Protein AF-U9U7H0-F1 (afdb_monomer_lite)

Structure (mmCIF, N/CA/C/O backbone):
data_AF-U9U7H0-F1
#
_entry.id   AF-U9U7H0-F1
#
loop_
_atom_site.group_PDB
_atom_site.id
_atom_site.type_symbol
_atom_site.label_atom_id
_atom_site.label_alt_id
_atom_site.label_comp_id
_atom_site.label_asym_id
_atom_site.label_entity_id
_atom_site.label_seq_id
_atom_site.pdbx_PDB_ins_code
_atom_site.Cartn_x
_atom_site.Cartn_y
_atom_site.Cartn_z
_atom_site.occupancy
_atom_site.B_iso_or_equiv
_atom_site.auth_seq_id
_atom_site.auth_comp_id
_atom_site.auth_asym_id
_atom_site.auth_atom_id
_atom_site.pdbx_PDB_model_num
ATOM 1 N N . MET A 1 1 ? -42.739 5.218 40.964 1.00 71.25 1 MET A N 1
ATOM 2 C CA . MET A 1 1 ? -41.261 5.146 41.013 1.00 71.25 1 MET A CA 1
ATOM 3 C C . MET A 1 1 ? -40.704 5.749 39.732 1.00 71.25 1 MET A C 1
ATOM 5 O O . MET A 1 1 ? -41.105 5.313 38.660 1.00 71.25 1 MET A O 1
ATOM 9 N N . PHE A 1 2 ? -39.867 6.785 39.820 1.00 81.56 2 PHE A N 1
ATOM 10 C CA . PHE A 1 2 ? -39.293 7.444 38.642 1.00 81.56 2 PHE A CA 1
ATOM 11 C C . PHE A 1 2 ? -37.954 6.796 38.277 1.00 81.56 2 PHE A C 1
ATOM 13 O O . PHE A 1 2 ? -37.034 6.790 39.089 1.00 81.56 2 PHE A O 1
ATOM 20 N N . ILE A 1 3 ? -37.847 6.266 37.056 1.00 83.31 3 ILE A N 1
ATOM 21 C CA . ILE A 1 3 ? -36.584 5.778 36.490 1.00 83.31 3 ILE A CA 1
ATOM 22 C C . ILE A 1 3 ? -36.209 6.682 35.305 1.00 83.31 3 ILE A C 1
ATOM 24 O O . ILE A 1 3 ? -36.989 6.768 34.342 1.00 83.31 3 ILE A O 1
ATOM 28 N N . PRO A 1 4 ? -35.028 7.332 35.339 1.00 87.19 4 PRO A N 1
ATOM 29 C CA . PRO A 1 4 ? -34.508 8.119 34.229 1.00 87.19 4 PRO A CA 1
ATOM 30 C C . PRO A 1 4 ? -34.505 7.337 32.915 1.00 87.19 4 PRO A C 1
ATOM 32 O O . PRO A 1 4 ? -34.161 6.155 32.880 1.00 87.19 4 PRO A O 1
ATOM 35 N N . HIS A 1 5 ? -34.847 8.012 31.816 1.00 88.12 5 HIS A N 1
ATOM 36 C CA . HIS A 1 5 ? -34.972 7.369 30.505 1.00 88.12 5 HIS A CA 1
ATOM 37 C C . HIS A 1 5 ? -33.681 6.661 30.066 1.00 88.12 5 HIS A C 1
ATOM 39 O O . HIS A 1 5 ? -33.745 5.552 29.543 1.00 88.12 5 HIS A O 1
ATOM 45 N N . LYS A 1 6 ? -32.516 7.242 30.388 1.00 86.50 6 LYS A N 1
ATOM 46 C CA . LYS A 1 6 ? -31.198 6.688 30.046 1.00 86.50 6 LYS A CA 1
ATOM 47 C C . LYS A 1 6 ? -30.936 5.278 30.587 1.00 86.50 6 LYS A C 1
ATOM 49 O O . LYS A 1 6 ? -30.209 4.519 29.962 1.00 86.50 6 LYS A O 1
ATOM 54 N N . TYR A 1 7 ? -31.558 4.896 31.705 1.00 86.25 7 TYR A N 1
ATOM 55 C CA . TYR A 1 7 ? -31.345 3.577 32.301 1.00 86.25 7 TYR A CA 1
ATOM 56 C C . TYR A 1 7 ? -32.314 2.511 31.789 1.00 86.25 7 TYR A C 1
ATOM 58 O O . TYR A 1 7 ? -32.043 1.332 31.973 1.00 86.25 7 TYR A O 1
ATOM 66 N N . ARG A 1 8 ? -33.416 2.888 31.120 1.00 86.00 8 ARG A N 1
ATOM 67 C CA . ARG A 1 8 ? -34.491 1.952 30.733 1.00 86.00 8 ARG A CA 1
ATOM 68 C C . ARG A 1 8 ? -34.021 0.828 29.812 1.00 86.00 8 ARG A C 1
ATOM 70 O O . ARG A 1 8 ? -34.509 -0.287 29.934 1.00 86.00 8 ARG A O 1
ATOM 77 N N . ASN A 1 9 ? -33.057 1.114 28.940 1.00 84.94 9 ASN A N 1
ATOM 78 C CA . ASN A 1 9 ? -32.539 0.148 27.967 1.00 84.94 9 ASN A CA 1
ATOM 79 C C . ASN A 1 9 ? -31.493 -0.801 28.558 1.00 84.94 9 ASN A C 1
ATOM 81 O O . ASN A 1 9 ? -31.123 -1.776 27.913 1.00 84.94 9 ASN A O 1
ATOM 85 N N . ILE A 1 10 ? -31.003 -0.499 29.760 1.00 85.31 10 ILE A N 1
ATOM 86 C CA . ILE A 1 10 ? -29.953 -1.270 30.417 1.00 85.31 10 ILE A CA 1
ATOM 87 C C . ILE A 1 10 ? -30.441 -1.907 31.722 1.00 85.31 10 ILE A C 1
ATOM 89 O O . ILE A 1 10 ? -29.647 -2.539 32.397 1.00 85.31 10 ILE A O 1
ATOM 93 N N . ILE A 1 11 ? -31.722 -1.779 32.099 1.00 85.56 11 ILE A N 1
ATOM 94 C CA . ILE A 1 11 ? -32.254 -2.417 33.316 1.00 85.56 11 ILE A CA 1
ATOM 95 C C . ILE A 1 11 ? -32.032 -3.936 33.226 1.00 85.56 11 ILE A C 1
ATOM 97 O O . ILE A 1 11 ? -32.511 -4.555 32.269 1.00 85.56 11 ILE A O 1
ATOM 101 N N . PRO A 1 12 ? -31.331 -4.545 34.199 1.00 84.00 12 PRO A N 1
ATOM 102 C CA . PRO A 1 12 ? -31.169 -5.989 34.249 1.00 84.00 12 PRO A CA 1
ATOM 103 C C . PRO A 1 12 ? -32.528 -6.690 34.295 1.00 84.00 12 PRO A C 1
ATOM 105 O O . PRO A 1 12 ? -33.447 -6.242 34.980 1.00 84.00 12 PRO A O 1
ATOM 108 N N . LYS A 1 13 ? -32.659 -7.791 33.550 1.00 85.38 13 LYS A N 1
ATOM 109 C CA . LYS A 1 13 ? -33.870 -8.627 33.587 1.00 85.38 13 LYS A CA 1
ATOM 110 C C . LYS A 1 13 ? -33.990 -9.386 34.909 1.00 85.38 13 LYS A C 1
ATOM 112 O O . LYS A 1 13 ? -35.102 -9.643 35.358 1.00 85.38 13 LYS A O 1
ATOM 117 N N . ASP A 1 14 ? -32.848 -9.692 35.515 1.00 87.19 14 ASP A N 1
ATOM 118 C CA . ASP A 1 14 ? -32.742 -10.406 36.780 1.00 87.19 14 ASP A CA 1
ATOM 119 C C . ASP A 1 14 ? -32.577 -9.428 37.957 1.00 87.19 14 ASP A C 1
ATOM 121 O O . ASP A 1 14 ? -32.017 -8.338 37.785 1.00 87.19 14 ASP A O 1
ATOM 125 N N . PRO A 1 15 ? -33.053 -9.792 39.163 1.00 86.38 15 PRO A N 1
ATOM 126 C CA . PRO A 1 15 ? -32.853 -8.989 40.363 1.00 86.38 15 PRO A CA 1
ATOM 127 C C . PRO A 1 15 ? -31.362 -8.799 40.667 1.00 86.38 15 PRO A C 1
ATOM 129 O O . PRO A 1 15 ? -30.554 -9.717 40.543 1.00 86.38 15 PRO A O 1
ATOM 132 N N . ILE A 1 16 ? -31.008 -7.584 41.081 1.00 88.50 16 ILE A N 1
ATOM 133 C CA . ILE A 1 16 ? -29.631 -7.203 41.396 1.00 88.50 16 ILE A CA 1
ATOM 134 C C . ILE A 1 16 ? -29.416 -7.418 42.892 1.00 88.50 16 ILE A C 1
ATOM 136 O O . ILE A 1 16 ? -30.249 -7.010 43.705 1.00 88.50 16 ILE A O 1
ATOM 140 N N . TYR A 1 17 ? -28.292 -8.026 43.251 1.00 88.88 17 TYR A N 1
ATOM 141 C CA . TYR A 1 17 ? -27.903 -8.261 44.635 1.00 88.88 17 TYR A CA 1
ATOM 142 C C . TYR A 1 17 ? -26.577 -7.570 44.938 1.00 88.88 17 TYR A C 1
ATOM 144 O O . TYR A 1 17 ? -25.715 -7.451 44.066 1.00 88.88 17 TYR A O 1
ATOM 152 N N . ASP A 1 18 ? -26.433 -7.105 46.173 1.00 85.19 18 ASP A N 1
ATOM 153 C CA . ASP A 1 18 ? -25.165 -6.617 46.710 1.00 85.19 18 ASP A CA 1
ATOM 154 C C . ASP A 1 18 ? -24.221 -7.793 47.035 1.00 85.19 18 ASP A C 1
ATOM 156 O O . ASP A 1 18 ? -24.634 -8.954 47.051 1.00 85.19 18 ASP A O 1
ATOM 160 N N . GLU A 1 19 ? -22.963 -7.507 47.364 1.00 86.94 19 GLU A N 1
ATOM 161 C CA . GLU A 1 19 ? -21.941 -8.491 47.753 1.00 86.94 19 GLU A CA 1
ATOM 162 C C . GLU A 1 19 ? -22.390 -9.385 48.925 1.00 86.94 19 GLU A C 1
ATOM 164 O O . GLU A 1 19 ? -22.000 -10.546 49.026 1.00 86.94 19 GLU A O 1
ATOM 169 N N . LYS A 1 20 ? -23.279 -8.874 49.786 1.00 88.94 20 LYS A N 1
ATOM 170 C CA . LYS A 1 20 ? -23.893 -9.614 50.903 1.00 88.94 20 LYS A CA 1
ATOM 171 C C . LYS A 1 20 ? -25.127 -10.432 50.502 1.00 88.94 20 LYS A C 1
ATOM 173 O O . LYS A 1 20 ? -25.845 -10.912 51.374 1.00 88.94 20 LYS A O 1
ATOM 178 N N . SER A 1 21 ? -25.394 -10.577 49.203 1.00 84.94 21 SER A N 1
ATOM 179 C CA . SER A 1 21 ? -26.595 -11.217 48.638 1.00 84.94 21 SER A CA 1
ATOM 180 C C . SER A 1 21 ? -27.919 -10.544 49.032 1.00 84.94 21 SER A C 1
ATOM 182 O O . SER A 1 21 ? -28.986 -11.151 48.954 1.00 84.94 21 SER A O 1
ATOM 184 N N . SER A 1 22 ? -27.874 -9.274 49.437 1.00 87.81 22 SER A N 1
ATOM 185 C CA . SER A 1 22 ? -29.068 -8.475 49.727 1.00 87.81 22 SER A CA 1
ATOM 186 C C . SER A 1 22 ? -29.649 -7.902 48.439 1.00 87.81 22 SER A C 1
ATOM 188 O O . SER A 1 22 ? -28.909 -7.367 47.617 1.00 87.81 22 SER A O 1
ATOM 190 N N . PHE A 1 23 ? -30.970 -7.983 48.269 1.00 89.88 23 PHE A N 1
ATOM 191 C CA . PHE A 1 23 ? -31.657 -7.419 47.105 1.00 89.88 23 PHE A CA 1
ATOM 192 C C . PHE A 1 23 ? -31.506 -5.892 47.055 1.00 89.88 23 PHE A C 1
ATOM 194 O O . PHE A 1 23 ? -31.863 -5.194 48.006 1.00 89.88 23 PHE A O 1
ATOM 201 N N . ILE A 1 24 ? -31.009 -5.374 45.930 1.00 89.38 24 ILE A N 1
ATOM 202 C CA . ILE A 1 24 ? -30.878 -3.938 45.685 1.00 89.38 24 ILE A CA 1
ATOM 203 C C . ILE A 1 24 ? -32.208 -3.410 45.147 1.00 89.38 24 ILE A C 1
ATOM 205 O O . ILE A 1 24 ? -32.604 -3.699 44.015 1.00 89.38 24 ILE A O 1
ATOM 209 N N . VAL A 1 25 ? -32.892 -2.606 45.960 1.00 88.12 25 VAL A N 1
ATOM 210 C CA . VAL A 1 25 ? -34.215 -2.070 45.631 1.00 88.12 25 VAL A CA 1
ATOM 211 C C . VAL A 1 25 ? -34.123 -1.093 44.452 1.00 88.12 25 VAL A C 1
ATOM 213 O O . VAL A 1 25 ? -33.402 -0.097 44.537 1.00 88.12 25 VAL A O 1
ATOM 216 N N . PRO A 1 26 ? -34.883 -1.306 43.363 1.00 87.25 26 PRO A N 1
ATOM 217 C CA . PRO A 1 26 ? -34.952 -0.355 42.262 1.00 87.25 26 PRO A CA 1
ATOM 218 C C . PRO A 1 26 ? -35.282 1.065 42.735 1.00 87.25 26 PRO A C 1
ATOM 220 O O . PRO A 1 26 ? -36.219 1.279 43.500 1.00 87.25 26 PRO A O 1
ATOM 223 N N . GLY A 1 27 ? -34.509 2.046 42.266 1.00 83.12 27 GLY A N 1
ATOM 224 C CA . GLY A 1 27 ? -34.665 3.451 42.655 1.00 83.12 27 GLY A CA 1
ATOM 225 C C . GLY A 1 27 ? -33.970 3.853 43.962 1.00 83.12 27 GLY A C 1
ATOM 226 O O . GLY A 1 27 ? -34.014 5.035 44.303 1.00 83.12 27 GLY A O 1
ATOM 227 N N . SER A 1 28 ? -33.306 2.927 44.665 1.00 89.19 28 SER A N 1
ATOM 228 C CA . SER A 1 28 ? -32.399 3.270 45.765 1.00 89.19 28 SER A CA 1
ATOM 229 C C . SER A 1 28 ? -31.103 3.916 45.252 1.00 89.19 28 SER A C 1
ATOM 231 O O . SER A 1 28 ? -30.786 3.880 44.057 1.00 89.19 28 SER A O 1
ATOM 233 N N . TRP A 1 29 ? -30.324 4.510 46.158 1.00 88.06 29 TRP A N 1
ATOM 234 C CA . TRP A 1 29 ? -29.018 5.074 45.811 1.00 88.06 29 TRP A CA 1
ATOM 235 C C . TRP A 1 29 ? -28.025 3.990 45.359 1.00 88.06 29 TRP A C 1
ATOM 237 O O . TRP A 1 29 ? -27.291 4.194 44.384 1.00 88.06 29 TRP A O 1
ATOM 247 N N . GLU A 1 30 ? -28.044 2.814 45.996 1.00 89.69 30 GLU A N 1
ATOM 248 C CA . GLU A 1 30 ? -27.219 1.672 45.585 1.00 89.69 30 GLU A CA 1
ATOM 249 C C . GLU A 1 30 ? -27.587 1.208 44.173 1.00 89.69 30 GLU A C 1
ATOM 251 O O . GLU A 1 30 ? -26.701 0.955 43.353 1.00 89.69 30 GLU A O 1
ATOM 256 N N . TRP A 1 31 ? -28.885 1.185 43.850 1.00 89.31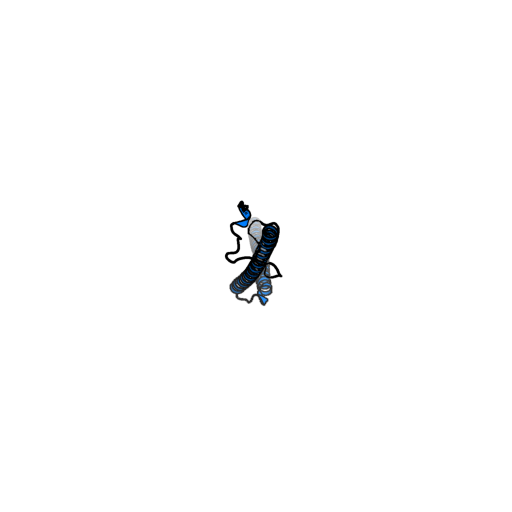 31 TRP A N 1
ATOM 257 C CA . TRP A 1 31 ? -29.356 0.843 42.511 1.00 89.31 31 TRP A CA 1
ATOM 258 C C . TRP A 1 31 ? -28.802 1.803 41.458 1.00 89.31 31 TRP A C 1
ATOM 260 O O . TRP A 1 31 ? -28.225 1.370 40.463 1.00 89.31 31 TRP A O 1
ATOM 270 N N . PHE A 1 32 ? -28.896 3.117 41.686 1.00 89.56 32 PHE A N 1
ATOM 271 C CA . PHE A 1 32 ? -28.347 4.103 40.751 1.00 89.56 32 PHE A CA 1
ATOM 272 C C . PHE A 1 32 ? -26.827 4.008 40.603 1.00 89.56 32 PHE A C 1
ATOM 274 O O . PHE A 1 32 ? -26.311 4.183 39.498 1.00 89.56 32 PHE A O 1
ATOM 281 N N . THR A 1 33 ? -26.118 3.694 41.687 1.00 90.38 33 THR A N 1
ATOM 282 C CA . THR A 1 33 ? -24.663 3.496 41.672 1.00 90.38 33 THR A CA 1
ATOM 283 C C . THR A 1 33 ? -24.281 2.289 40.821 1.00 90.38 33 THR A C 1
ATOM 285 O O . THR A 1 33 ? -23.364 2.374 40.001 1.00 90.38 33 THR A O 1
ATOM 288 N N . PHE A 1 34 ? -25.007 1.180 40.968 1.00 89.75 34 PHE A N 1
ATOM 289 C CA . PHE A 1 34 ? -24.828 -0.006 40.138 1.00 89.75 34 PHE A CA 1
ATOM 290 C C . PHE A 1 34 ? -25.094 0.305 38.660 1.00 89.75 34 PHE A C 1
ATOM 292 O O . PHE A 1 34 ? -24.243 0.043 37.808 1.00 89.75 34 PHE A O 1
ATOM 299 N N . MET A 1 35 ? -26.231 0.940 38.360 1.00 89.62 35 MET A N 1
ATOM 300 C CA . MET A 1 35 ? -26.611 1.292 36.989 1.00 89.62 35 MET A CA 1
ATOM 301 C C . MET A 1 35 ? -25.592 2.223 36.323 1.00 89.62 35 MET A C 1
ATOM 303 O O . MET A 1 35 ? -25.269 2.035 35.153 1.00 89.62 35 MET A O 1
ATOM 307 N N . TYR A 1 36 ? -25.040 3.187 37.065 1.00 91.00 36 TYR A N 1
ATOM 308 C CA . TYR A 1 36 ? -23.994 4.081 36.569 1.00 91.00 36 TYR A CA 1
ATOM 309 C C . TYR A 1 36 ? -22.689 3.340 36.246 1.00 91.00 36 TYR A C 1
ATOM 311 O O . TYR A 1 36 ? -22.117 3.529 35.172 1.00 91.00 36 TYR A O 1
ATOM 319 N N . LYS A 1 37 ? -22.228 2.447 37.134 1.00 90.88 37 LYS A N 1
ATOM 320 C CA . LYS A 1 37 ? -21.047 1.607 36.866 1.00 90.88 37 LYS A CA 1
ATOM 321 C C . LYS A 1 37 ? -21.257 0.743 35.624 1.00 90.88 37 LYS A C 1
ATOM 323 O O . LYS A 1 37 ? -20.352 0.618 34.804 1.00 90.88 37 LYS A O 1
ATOM 328 N N . MET A 1 38 ? -22.450 0.179 35.466 1.00 89.25 38 MET A N 1
ATOM 329 C CA . MET A 1 38 ? -22.784 -0.646 34.311 1.00 89.25 38 MET A CA 1
ATOM 330 C C . MET A 1 38 ? -22.818 0.161 33.005 1.00 89.25 38 MET A C 1
ATOM 332 O O . MET A 1 38 ? -22.264 -0.293 32.008 1.00 89.25 38 MET A O 1
ATOM 336 N N . GLU A 1 39 ? -23.383 1.375 33.020 1.00 91.19 39 GLU A N 1
ATOM 337 C CA . GLU A 1 39 ? -23.359 2.318 31.889 1.00 91.19 39 GLU A CA 1
ATOM 338 C C . GLU A 1 39 ? -21.915 2.596 31.429 1.00 91.19 39 GLU A C 1
ATOM 340 O O . GLU A 1 39 ? -21.611 2.482 30.239 1.00 91.19 39 GLU A O 1
ATOM 345 N N . ILE A 1 40 ? -21.001 2.860 32.372 1.00 92.88 40 ILE A N 1
ATOM 346 C CA . ILE A 1 40 ? -19.571 3.051 32.079 1.00 92.88 40 ILE A CA 1
ATOM 347 C C . ILE A 1 40 ? -18.962 1.797 31.442 1.00 92.88 40 ILE A C 1
ATOM 349 O O . ILE A 1 40 ? -18.286 1.893 30.420 1.00 92.88 40 ILE A O 1
ATOM 353 N N . GLN A 1 41 ? -19.200 0.617 32.020 1.00 92.81 41 GLN A N 1
ATOM 354 C CA . GLN A 1 41 ? -18.644 -0.641 31.510 1.00 92.81 41 GLN A CA 1
ATOM 355 C C . GLN A 1 41 ? -19.130 -0.950 30.089 1.00 92.81 41 GLN A C 1
ATOM 357 O O . GLN A 1 41 ? -18.347 -1.381 29.244 1.00 92.81 41 GLN A O 1
ATOM 362 N N . MET A 1 42 ? -20.406 -0.688 29.791 1.00 90.69 42 MET A N 1
ATOM 363 C CA . MET A 1 42 ? -20.939 -0.830 28.435 1.00 90.69 42 MET A CA 1
ATOM 364 C C . MET A 1 42 ? -20.281 0.160 27.470 1.00 90.69 42 MET A C 1
ATOM 366 O O . MET A 1 42 ? -19.903 -0.230 26.368 1.00 90.69 42 MET A O 1
ATOM 370 N N . ALA A 1 43 ? -20.089 1.417 27.882 1.00 92.50 43 ALA A N 1
ATOM 371 C CA . ALA A 1 43 ? -19.417 2.418 27.057 1.00 92.50 43 ALA A CA 1
ATOM 372 C C . ALA A 1 43 ? -17.961 2.032 26.740 1.00 92.50 43 ALA A C 1
ATOM 374 O O . ALA A 1 43 ? -17.532 2.189 25.594 1.00 92.50 43 ALA A O 1
ATOM 375 N N . ILE A 1 44 ? -17.231 1.485 27.721 1.00 95.25 44 ILE A N 1
ATOM 376 C CA . ILE A 1 44 ? -15.863 0.976 27.543 1.00 95.25 44 ILE A CA 1
ATOM 377 C C . ILE A 1 44 ? -15.854 -0.177 26.538 1.00 95.25 44 ILE A C 1
ATOM 379 O O . ILE A 1 44 ? -15.152 -0.082 25.537 1.00 95.25 44 ILE A O 1
ATOM 383 N N . LYS A 1 45 ? -16.698 -1.200 26.725 1.00 95.25 45 LYS A N 1
ATOM 384 C CA . LYS A 1 45 ? -16.783 -2.338 25.791 1.00 95.25 45 LYS A CA 1
ATOM 385 C C . LYS A 1 45 ? -17.085 -1.893 24.361 1.00 95.25 45 LYS A C 1
ATOM 387 O O . LYS A 1 45 ? -16.429 -2.324 23.421 1.00 95.25 45 LYS A O 1
ATOM 392 N N . VAL A 1 46 ? -18.032 -0.970 24.184 1.00 95.25 46 VAL A N 1
ATOM 393 C CA . VAL A 1 46 ? -18.366 -0.420 22.860 1.00 95.25 46 VAL A CA 1
ATOM 394 C C . VAL A 1 46 ? -17.201 0.386 22.270 1.00 95.25 46 VAL A C 1
ATOM 396 O O . VAL A 1 46 ? -17.028 0.427 21.051 1.00 95.25 46 VAL A O 1
ATOM 399 N N . ALA A 1 47 ? -16.405 1.074 23.090 1.00 95.88 47 ALA A N 1
ATOM 400 C CA . ALA A 1 47 ? -15.199 1.756 22.625 1.00 95.88 47 ALA A CA 1
ATOM 401 C C . ALA A 1 47 ? -14.102 0.759 22.210 1.00 95.88 47 ALA A C 1
ATOM 403 O O . ALA A 1 47 ? -13.518 0.925 21.141 1.00 95.88 47 ALA A O 1
ATOM 404 N N . GLU A 1 48 ? -13.879 -0.295 22.995 1.00 96.56 48 GLU A N 1
ATOM 405 C CA . GLU A 1 48 ? -12.919 -1.366 22.705 1.00 96.56 48 GLU A CA 1
ATOM 406 C C . GLU A 1 48 ? -13.282 -2.123 21.425 1.00 96.56 48 GLU A C 1
ATOM 408 O O . GLU A 1 48 ? -12.444 -2.269 20.539 1.00 96.56 48 GLU A O 1
ATOM 413 N N . GLU A 1 49 ? -14.544 -2.530 21.265 1.00 96.56 49 GLU A N 1
ATOM 414 C CA . GLU A 1 49 ? -15.022 -3.193 20.048 1.00 96.56 49 GLU A CA 1
ATOM 415 C C . GLU A 1 49 ? -14.827 -2.318 18.808 1.00 96.56 49 GLU A C 1
ATOM 417 O O . GLU A 1 49 ? -14.388 -2.803 17.765 1.00 96.56 49 GLU A O 1
ATOM 422 N N . ARG A 1 50 ? -15.122 -1.015 18.909 1.00 96.56 50 ARG A N 1
ATOM 423 C CA . ARG A 1 50 ? -14.871 -0.066 17.815 1.00 96.56 50 ARG A CA 1
ATOM 424 C C . ARG A 1 50 ? -13.384 0.041 17.500 1.00 96.56 50 ARG A C 1
ATOM 426 O O . ARG A 1 50 ? -13.020 0.027 16.330 1.00 96.56 50 ARG A O 1
ATOM 433 N N . HIS A 1 51 ? -12.534 0.122 18.519 1.00 97.00 51 HIS A N 1
ATOM 434 C CA . HIS A 1 51 ? -11.090 0.195 18.329 1.00 97.00 51 HIS A CA 1
ATOM 435 C C . HIS A 1 51 ? -10.537 -1.062 17.645 1.00 97.00 51 HIS A C 1
ATOM 437 O O . HIS A 1 51 ? -9.768 -0.954 16.692 1.00 97.00 51 HIS A O 1
ATOM 443 N N . LEU A 1 52 ? -10.989 -2.246 18.063 1.00 97.75 52 LEU A N 1
ATOM 444 C CA . LEU A 1 52 ? -10.605 -3.515 17.445 1.00 97.75 52 LEU A CA 1
ATOM 445 C C . LEU A 1 52 ? -11.044 -3.600 15.980 1.00 97.75 52 LEU A C 1
ATOM 447 O O . LEU A 1 52 ? -10.255 -4.036 15.143 1.00 97.75 52 LEU A O 1
ATOM 451 N N . ARG A 1 53 ? -12.259 -3.142 15.651 1.00 97.19 53 ARG A N 1
ATOM 452 C CA . ARG A 1 53 ? -12.730 -3.074 14.256 1.00 97.19 53 ARG A CA 1
ATOM 453 C C . ARG A 1 53 ? -11.848 -2.167 13.406 1.00 97.19 53 ARG A C 1
ATOM 455 O O . ARG A 1 53 ? -11.431 -2.584 12.335 1.00 97.19 53 ARG A O 1
ATOM 462 N N . LEU A 1 54 ? -11.496 -0.982 13.908 1.00 97.62 54 LEU A N 1
ATOM 463 C CA . LEU A 1 54 ? -10.606 -0.059 13.195 1.00 97.62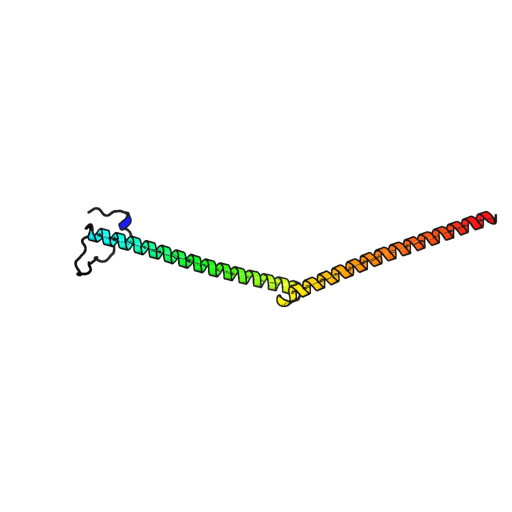 54 LEU A CA 1
ATOM 464 C C . LEU A 1 54 ? -9.227 -0.681 12.929 1.00 97.62 54 LEU A C 1
ATOM 466 O O . LEU A 1 54 ? -8.704 -0.555 11.825 1.00 97.62 54 LEU A O 1
ATOM 470 N N . ILE A 1 55 ? -8.657 -1.392 13.908 1.00 97.94 55 ILE A N 1
ATOM 471 C CA . ILE A 1 55 ? -7.380 -2.103 13.729 1.00 97.94 55 ILE A CA 1
ATOM 472 C C . ILE A 1 55 ? -7.505 -3.183 12.647 1.00 97.94 55 ILE A C 1
ATOM 474 O O . ILE A 1 55 ? -6.623 -3.306 11.798 1.00 97.94 55 ILE A O 1
ATOM 478 N N . GLN A 1 56 ? -8.586 -3.965 12.664 1.00 97.44 56 GLN A N 1
ATOM 479 C CA . GLN A 1 56 ? -8.823 -5.014 11.669 1.00 97.44 56 GLN A CA 1
ATOM 480 C C . GLN A 1 56 ? -9.009 -4.435 10.264 1.00 97.44 56 GLN A C 1
ATOM 482 O O . GLN A 1 56 ? -8.386 -4.911 9.318 1.00 97.44 56 GLN A O 1
ATOM 487 N N . GLU A 1 57 ? -9.814 -3.384 10.125 1.00 97.31 57 GLU A N 1
ATOM 488 C CA . GLU A 1 57 ? -10.018 -2.679 8.857 1.00 97.31 57 GLU A CA 1
ATOM 489 C C . GLU A 1 57 ? -8.701 -2.117 8.314 1.00 97.31 57 GLU A C 1
ATOM 491 O O . GLU A 1 57 ? -8.404 -2.266 7.128 1.00 97.31 57 GLU A O 1
ATOM 496 N N . GLU A 1 58 ? -7.863 -1.535 9.175 1.00 97.31 58 GLU A N 1
ATOM 497 C CA . GLU A 1 58 ? -6.551 -1.034 8.775 1.00 97.31 58 GLU A CA 1
ATOM 498 C C . GLU A 1 58 ? -5.623 -2.168 8.304 1.00 97.31 58 GLU A C 1
ATOM 500 O O . GLU A 1 58 ? -4.908 -2.017 7.309 1.00 97.31 58 GLU A O 1
ATOM 505 N N . GLN A 1 59 ? -5.637 -3.319 8.982 1.00 97.19 59 GLN A N 1
ATOM 506 C CA . GLN A 1 59 ? -4.868 -4.496 8.570 1.00 97.19 59 GLN A CA 1
ATOM 507 C C . GLN A 1 59 ? -5.317 -5.009 7.198 1.00 97.19 59 GLN A C 1
ATOM 509 O O . GLN A 1 59 ? -4.473 -5.180 6.317 1.00 97.19 59 GLN A O 1
ATOM 514 N N . ILE A 1 60 ? -6.628 -5.159 6.988 1.00 97.88 60 ILE A N 1
ATOM 515 C CA . ILE A 1 60 ? -7.202 -5.581 5.704 1.00 97.88 60 ILE A CA 1
ATOM 516 C C . ILE A 1 60 ? -6.815 -4.587 4.606 1.00 97.88 60 ILE A C 1
ATOM 518 O O . ILE A 1 60 ? -6.287 -4.986 3.570 1.00 97.88 60 ILE A O 1
ATOM 522 N N . ALA A 1 61 ? -6.973 -3.282 4.843 1.00 97.62 61 ALA A N 1
ATOM 523 C CA . ALA A 1 61 ? -6.620 -2.254 3.867 1.00 97.62 61 ALA A CA 1
ATOM 524 C C . ALA A 1 61 ? -5.126 -2.292 3.492 1.00 97.62 61 ALA A C 1
ATOM 526 O O . ALA A 1 61 ? -4.767 -2.152 2.316 1.00 97.62 61 ALA A O 1
ATOM 527 N N . ARG A 1 62 ? -4.238 -2.520 4.471 1.00 97.31 62 ARG A N 1
ATOM 528 C CA . ARG A 1 62 ? -2.792 -2.683 4.239 1.00 97.31 62 ARG A CA 1
ATOM 529 C C . ARG A 1 62 ? -2.490 -3.929 3.408 1.00 97.31 62 ARG A C 1
ATOM 531 O O . ARG A 1 62 ? -1.645 -3.866 2.512 1.00 97.31 62 ARG A O 1
ATOM 538 N N . GLU A 1 63 ? -3.147 -5.049 3.686 1.00 97.06 63 GLU A N 1
ATOM 539 C CA . GLU A 1 63 ? -2.984 -6.290 2.923 1.00 97.06 63 GLU A CA 1
ATOM 540 C C . GLU A 1 63 ? -3.505 -6.154 1.492 1.00 97.06 63 GLU A C 1
ATOM 542 O O . GLU A 1 63 ? -2.783 -6.472 0.546 1.00 97.06 63 GLU A O 1
ATOM 547 N N . GLU A 1 64 ? -4.693 -5.582 1.307 1.00 97.62 64 GLU A N 1
ATOM 548 C CA . GLU A 1 64 ? -5.256 -5.286 -0.010 1.00 97.62 64 GLU A CA 1
ATOM 549 C C . GLU A 1 64 ? -4.361 -4.345 -0.816 1.00 97.62 64 GLU A C 1
ATOM 551 O O . GLU A 1 64 ? -4.183 -4.515 -2.024 1.00 97.62 64 GLU A O 1
ATOM 556 N N . HIS A 1 65 ? -3.781 -3.329 -0.173 1.00 97.12 65 HIS A N 1
ATOM 557 C CA . HIS A 1 65 ? -2.829 -2.437 -0.826 1.00 97.12 65 HIS A CA 1
ATOM 558 C C . HIS A 1 65 ? -1.580 -3.198 -1.296 1.00 97.12 65 HIS A C 1
ATOM 560 O O . HIS A 1 65 ? -1.166 -3.051 -2.448 1.00 97.12 65 HIS A O 1
ATOM 566 N N . LYS A 1 66 ? -1.004 -4.062 -0.448 1.00 97.06 66 LYS A N 1
ATOM 567 C CA . LYS A 1 66 ? 0.144 -4.910 -0.816 1.00 97.06 66 LYS A CA 1
ATOM 568 C C . LYS A 1 66 ? -0.196 -5.871 -1.956 1.00 97.06 66 LYS A C 1
ATOM 570 O O . LYS A 1 66 ? 0.582 -5.982 -2.902 1.00 97.06 66 LYS A O 1
ATOM 575 N N . ALA A 1 67 ? -1.355 -6.524 -1.901 1.00 97.50 67 ALA A N 1
ATOM 576 C CA . ALA A 1 67 ? -1.817 -7.442 -2.938 1.00 97.50 67 ALA A CA 1
ATOM 577 C C . ALA A 1 67 ? -2.016 -6.723 -4.282 1.00 97.50 67 ALA A C 1
ATOM 579 O O . ALA A 1 67 ? -1.568 -7.213 -5.320 1.00 97.50 67 ALA A O 1
ATOM 580 N N . ARG A 1 68 ? -2.612 -5.521 -4.266 1.00 97.38 68 ARG A N 1
ATOM 581 C CA . ARG A 1 68 ? -2.756 -4.671 -5.459 1.00 97.38 68 ARG A CA 1
ATOM 582 C C . ARG A 1 68 ? -1.405 -4.269 -6.040 1.00 97.38 68 ARG A C 1
ATOM 584 O O . ARG A 1 68 ? -1.198 -4.446 -7.236 1.00 97.38 68 ARG A O 1
ATOM 591 N N . ALA A 1 69 ? -0.478 -3.795 -5.210 1.00 96.19 69 ALA A N 1
ATOM 592 C CA . ALA A 1 69 ? 0.865 -3.426 -5.656 1.00 96.19 69 ALA A CA 1
ATOM 593 C C . ALA A 1 69 ? 1.614 -4.624 -6.265 1.00 96.19 69 ALA A C 1
ATOM 595 O O . ALA A 1 69 ? 2.232 -4.502 -7.322 1.00 96.19 69 ALA A O 1
ATOM 596 N N . GLN A 1 70 ? 1.509 -5.806 -5.650 1.00 95.75 70 GLN A N 1
ATOM 597 C CA . GLN A 1 70 ? 2.127 -7.023 -6.174 1.00 95.75 70 GLN A CA 1
ATOM 598 C C . GLN A 1 70 ? 1.504 -7.461 -7.505 1.00 95.75 70 GLN A C 1
ATOM 600 O O . GLN A 1 70 ? 2.228 -7.896 -8.401 1.00 95.75 70 GLN A O 1
ATOM 605 N N . LYS A 1 71 ? 0.179 -7.343 -7.647 1.00 96.81 71 LYS A N 1
ATOM 606 C CA . LYS A 1 71 ? -0.517 -7.632 -8.903 1.00 96.81 71 LYS A CA 1
ATOM 607 C C . LYS A 1 71 ? -0.065 -6.681 -10.011 1.00 96.81 71 LYS A C 1
ATOM 609 O O . LYS A 1 71 ? 0.364 -7.157 -11.052 1.00 96.81 71 LYS A O 1
ATOM 614 N N . LEU A 1 72 ? -0.057 -5.373 -9.752 1.00 96.44 72 LEU A N 1
ATOM 615 C CA . LEU A 1 72 ? 0.411 -4.364 -10.708 1.00 96.44 72 LEU A CA 1
ATOM 616 C C . LEU A 1 72 ? 1.852 -4.627 -11.159 1.00 96.44 72 LEU A C 1
ATOM 618 O O . LEU A 1 72 ? 2.125 -4.629 -12.354 1.00 96.44 72 LEU A O 1
ATOM 622 N N . ALA A 1 73 ? 2.757 -4.932 -10.224 1.00 95.38 73 ALA A N 1
ATOM 623 C CA . ALA A 1 73 ? 4.144 -5.257 -10.552 1.00 95.38 73 ALA A CA 1
ATOM 624 C C . ALA A 1 73 ? 4.266 -6.519 -11.426 1.00 95.38 73 ALA A C 1
ATOM 626 O O . ALA A 1 73 ? 5.134 -6.594 -12.296 1.00 95.38 73 ALA A O 1
ATOM 627 N N . ARG A 1 74 ? 3.408 -7.525 -11.206 1.00 96.06 74 ARG A N 1
ATOM 628 C CA . ARG A 1 74 ? 3.360 -8.739 -12.036 1.00 96.06 74 ARG A CA 1
ATOM 629 C C . ARG A 1 74 ? 2.794 -8.465 -13.423 1.00 96.06 74 ARG A C 1
ATOM 631 O O . ARG A 1 74 ? 3.386 -8.931 -14.389 1.00 96.06 74 ARG A O 1
ATOM 638 N N . ASP A 1 75 ? 1.700 -7.716 -13.513 1.00 96.81 75 ASP A N 1
ATOM 639 C CA . ASP A 1 75 ? 1.063 -7.351 -14.781 1.00 96.81 75 ASP A CA 1
ATOM 640 C C . ASP A 1 75 ? 2.032 -6.524 -15.645 1.00 96.81 75 ASP A C 1
ATOM 642 O O . ASP A 1 75 ? 2.228 -6.806 -16.828 1.00 96.81 75 ASP A O 1
ATOM 646 N N . GLU A 1 76 ? 2.728 -5.567 -15.028 1.00 95.88 76 GLU A N 1
ATOM 647 C CA . GLU A 1 76 ? 3.759 -4.755 -15.673 1.00 95.88 76 GLU A CA 1
ATOM 648 C C . GLU A 1 76 ? 4.949 -5.604 -16.139 1.00 95.88 76 GLU A C 1
ATOM 650 O O . GLU A 1 76 ? 5.362 -5.521 -17.294 1.00 95.88 76 GLU A O 1
ATOM 655 N N . ALA A 1 77 ? 5.474 -6.481 -15.283 1.00 96.38 77 ALA A N 1
ATOM 656 C CA . ALA A 1 77 ? 6.532 -7.404 -15.682 1.00 96.38 77 ALA A CA 1
ATOM 657 C C . ALA A 1 77 ? 6.101 -8.329 -16.832 1.00 96.38 77 ALA A C 1
ATOM 659 O O . ALA A 1 77 ? 6.878 -8.547 -17.765 1.00 96.38 77 ALA A O 1
ATOM 660 N N . GLY A 1 78 ? 4.851 -8.800 -16.810 1.00 96.12 78 GLY A N 1
ATOM 661 C CA . GLY A 1 78 ? 4.242 -9.587 -17.878 1.00 96.12 78 GLY A CA 1
ATOM 662 C C . GLY A 1 78 ? 4.220 -8.851 -19.217 1.00 96.12 78 GLY A C 1
ATOM 663 O O . GLY A 1 78 ? 4.606 -9.436 -20.227 1.00 96.12 78 GLY A O 1
ATOM 664 N N . TYR A 1 79 ? 3.876 -7.558 -19.227 1.00 94.81 79 TYR A N 1
ATOM 665 C CA . TYR A 1 79 ? 3.913 -6.722 -20.434 1.00 94.81 79 TYR A CA 1
ATOM 666 C C . TYR A 1 79 ? 5.311 -6.668 -21.074 1.00 94.81 79 TYR A C 1
ATOM 668 O O . TYR A 1 79 ? 5.450 -6.784 -22.290 1.00 94.81 79 TYR A O 1
ATOM 676 N N . TYR A 1 80 ? 6.363 -6.561 -20.259 1.00 92.38 80 TYR A N 1
ATOM 677 C CA . TYR A 1 80 ? 7.751 -6.555 -20.740 1.00 92.38 80 TYR A CA 1
ATOM 678 C C . TYR A 1 80 ? 8.336 -7.957 -20.993 1.00 92.38 80 TYR A C 1
ATOM 680 O O . TYR A 1 80 ? 9.510 -8.069 -21.373 1.00 92.38 80 TYR A O 1
ATOM 688 N N . GLY A 1 81 ? 7.549 -9.020 -20.779 1.00 94.69 81 GLY A N 1
ATOM 689 C CA . GLY A 1 81 ? 7.983 -10.411 -20.913 1.00 94.69 81 GLY A CA 1
ATOM 690 C C . GLY A 1 81 ? 9.073 -10.793 -19.910 1.00 94.69 81 GLY A C 1
ATOM 691 O O . GLY A 1 81 ? 9.999 -11.531 -20.241 1.00 94.69 81 GLY A O 1
ATOM 692 N N . THR A 1 82 ? 9.024 -10.233 -18.703 1.00 96.06 82 THR A N 1
ATOM 693 C CA . THR A 1 82 ? 10.034 -10.428 -17.659 1.00 96.06 82 THR A CA 1
ATOM 694 C C . THR A 1 82 ? 9.384 -10.731 -16.309 1.00 96.06 82 THR A C 1
ATOM 696 O O . THR A 1 82 ? 8.168 -10.860 -16.202 1.00 96.06 82 THR A O 1
ATOM 699 N N . THR A 1 83 ? 10.190 -10.880 -15.259 1.00 95.38 83 THR A N 1
ATOM 700 C CA . THR A 1 83 ? 9.688 -11.012 -13.884 1.00 95.38 83 THR A CA 1
ATOM 701 C C . THR A 1 83 ? 9.866 -9.692 -13.132 1.00 95.38 83 THR A C 1
ATOM 703 O O . THR A 1 83 ? 10.765 -8.920 -13.478 1.00 95.38 83 THR A O 1
ATOM 706 N N . PRO A 1 84 ? 9.075 -9.417 -12.073 1.00 95.12 84 PRO A N 1
ATOM 707 C CA . PRO A 1 84 ? 9.185 -8.165 -11.315 1.00 95.12 84 PRO A CA 1
ATOM 708 C C . PRO A 1 84 ? 10.608 -7.873 -10.819 1.00 95.12 84 PRO A C 1
ATOM 710 O O . PRO A 1 84 ? 11.037 -6.728 -10.792 1.00 95.12 84 PRO A O 1
ATOM 713 N N . HIS A 1 85 ? 11.374 -8.919 -10.503 1.00 95.50 85 HIS A N 1
ATOM 714 C CA . HIS A 1 85 ? 12.765 -8.811 -10.065 1.00 95.50 85 HIS A CA 1
ATOM 715 C C . HIS A 1 85 ? 13.718 -8.268 -11.150 1.00 95.50 85 HIS A C 1
ATOM 717 O O . HIS A 1 85 ? 14.724 -7.633 -10.838 1.00 95.50 85 HIS A O 1
ATOM 723 N N . TYR A 1 86 ? 13.429 -8.518 -12.430 1.00 95.06 86 TYR A N 1
ATOM 724 C CA . TYR A 1 86 ? 14.255 -8.075 -13.559 1.00 95.06 86 TYR A CA 1
ATOM 725 C C . TYR A 1 86 ? 13.637 -6.910 -14.343 1.00 95.06 86 TYR A C 1
ATOM 727 O O . TYR A 1 86 ? 14.237 -6.461 -15.321 1.00 95.06 86 TYR A O 1
ATOM 735 N N . LEU A 1 87 ? 12.482 -6.399 -13.908 1.00 95.25 87 LEU A N 1
ATOM 736 C CA . LEU A 1 87 ? 11.720 -5.362 -14.599 1.00 95.25 87 LEU A CA 1
ATOM 737 C C . LEU A 1 87 ? 12.559 -4.113 -14.887 1.00 95.25 87 LEU A C 1
ATOM 739 O O . LEU A 1 87 ? 12.668 -3.710 -16.041 1.00 95.25 87 LEU A O 1
ATOM 743 N N . ASP A 1 88 ? 13.230 -3.557 -13.880 1.00 95.06 88 ASP A N 1
ATOM 744 C CA . ASP A 1 88 ? 14.025 -2.335 -14.055 1.00 95.06 88 ASP A CA 1
ATOM 745 C C . ASP A 1 88 ? 15.196 -2.529 -15.020 1.00 95.06 88 ASP A C 1
ATOM 747 O O . ASP A 1 88 ? 15.465 -1.680 -15.872 1.00 95.06 88 ASP A O 1
ATOM 751 N N . LYS A 1 89 ? 15.861 -3.689 -14.954 1.00 95.94 89 LYS A N 1
ATOM 752 C CA . LYS A 1 89 ? 16.923 -4.037 -15.909 1.00 95.94 89 LYS A CA 1
ATOM 753 C C . LYS A 1 89 ? 16.362 -4.147 -17.326 1.00 95.94 89 LYS A C 1
ATOM 755 O O . LYS A 1 89 ? 16.993 -3.671 -18.268 1.00 95.94 89 LYS A O 1
ATOM 760 N N . ARG A 1 90 ? 15.182 -4.757 -17.482 1.00 95.44 90 ARG A N 1
ATOM 761 C CA . ARG A 1 90 ? 14.512 -4.913 -18.777 1.00 95.44 90 ARG A CA 1
ATOM 762 C C . ARG A 1 90 ? 14.088 -3.567 -19.362 1.00 95.44 90 ARG A C 1
ATOM 764 O O . ARG A 1 90 ? 14.309 -3.358 -20.556 1.00 95.44 90 ARG A O 1
ATOM 771 N N . ARG A 1 91 ? 13.541 -2.659 -18.546 1.00 95.12 91 ARG A N 1
ATOM 772 C CA . ARG A 1 91 ? 13.214 -1.287 -18.967 1.00 95.12 91 ARG A CA 1
ATOM 773 C C . ARG A 1 91 ? 14.456 -0.563 -19.459 1.00 95.12 91 ARG A C 1
ATOM 775 O O . ARG A 1 91 ? 14.499 -0.176 -20.619 1.00 95.12 91 ARG A O 1
ATOM 782 N N . LYS A 1 92 ? 15.503 -0.517 -18.630 1.00 95.94 92 LYS A N 1
ATOM 783 C CA . LYS A 1 92 ? 16.755 0.161 -18.971 1.00 95.94 92 LYS A CA 1
ATOM 784 C C . LYS A 1 92 ? 17.354 -0.356 -20.277 1.00 95.94 92 LYS A C 1
ATOM 786 O O . LYS A 1 92 ? 17.728 0.431 -21.131 1.00 95.94 92 LYS A O 1
ATOM 791 N N . LEU A 1 93 ? 17.379 -1.674 -20.473 1.00 95.44 93 LEU A N 1
ATOM 792 C CA . LEU A 1 93 ? 17.875 -2.267 -21.716 1.00 95.44 93 LEU A CA 1
ATOM 793 C C . LEU A 1 93 ? 17.038 -1.853 -22.937 1.00 95.44 93 LEU A C 1
ATOM 795 O O . LEU A 1 93 ? 17.586 -1.613 -24.011 1.00 95.44 93 LEU A O 1
ATOM 799 N N . THR A 1 94 ? 15.716 -1.773 -22.777 1.00 94.88 94 THR A N 1
ATOM 800 C CA . THR A 1 94 ? 14.801 -1.334 -23.841 1.00 94.88 94 THR A CA 1
ATOM 801 C C . THR A 1 94 ? 15.026 0.142 -24.178 1.00 94.88 94 THR A C 1
ATOM 803 O O . THR A 1 94 ? 15.106 0.500 -25.356 1.00 94.88 94 THR A O 1
ATOM 806 N N . ASP A 1 95 ? 15.201 0.981 -23.159 1.00 96.12 95 ASP A N 1
ATOM 807 C CA . ASP A 1 95 ? 15.462 2.415 -23.300 1.00 96.12 95 ASP A CA 1
ATOM 808 C C . ASP A 1 95 ? 16.827 2.677 -23.943 1.00 96.12 95 ASP A C 1
ATOM 810 O O . ASP A 1 95 ? 16.924 3.456 -24.895 1.00 96.12 95 ASP A O 1
ATOM 814 N N . ASP A 1 96 ? 17.868 1.977 -23.487 1.00 97.31 96 ASP A N 1
ATOM 815 C CA . ASP A 1 96 ? 19.220 2.050 -24.040 1.00 97.31 96 ASP A CA 1
ATOM 816 C C . ASP A 1 96 ? 19.205 1.636 -25.517 1.00 97.31 96 ASP A C 1
ATOM 818 O O . ASP A 1 96 ? 19.717 2.357 -26.375 1.00 97.31 96 ASP A O 1
ATOM 822 N N . SER A 1 97 ? 18.548 0.517 -25.848 1.00 96.56 97 SER A N 1
ATOM 823 C CA . SER A 1 97 ? 18.421 0.048 -27.233 1.00 96.56 97 SER A CA 1
ATOM 824 C C . SER A 1 97 ? 17.683 1.057 -28.119 1.00 96.56 97 SER A C 1
ATOM 826 O O . SER A 1 97 ? 18.134 1.367 -29.224 1.00 96.56 97 SER A O 1
ATOM 828 N N . THR A 1 98 ? 16.580 1.622 -27.627 1.00 96.69 98 THR A N 1
ATOM 829 C CA . THR A 1 98 ? 15.796 2.632 -28.354 1.00 96.69 98 THR A CA 1
ATOM 830 C C . THR A 1 98 ? 16.610 3.906 -28.578 1.00 96.69 98 THR A C 1
ATOM 832 O O . THR A 1 98 ? 16.641 4.447 -29.686 1.00 96.69 98 THR A O 1
ATOM 835 N N . THR A 1 99 ? 17.324 4.357 -27.548 1.00 97.75 99 THR A N 1
ATOM 836 C CA . THR A 1 99 ? 18.170 5.552 -27.591 1.00 97.75 99 THR A CA 1
ATOM 837 C C . THR A 1 99 ? 19.325 5.376 -28.570 1.00 97.75 99 THR A C 1
ATOM 839 O O . THR A 1 99 ? 19.542 6.237 -29.424 1.00 97.75 99 THR A O 1
ATOM 842 N N . LEU A 1 100 ? 20.028 4.242 -28.510 1.00 97.31 100 LEU A N 1
ATOM 843 C CA . LEU A 1 100 ? 21.122 3.925 -29.428 1.00 97.31 100 LEU A CA 1
ATOM 844 C C . LEU A 1 100 ? 20.641 3.863 -30.879 1.00 97.31 100 LEU A C 1
ATOM 846 O O . LEU A 1 100 ? 21.261 4.469 -31.754 1.00 97.31 100 LEU A O 1
ATOM 850 N N . ASN A 1 101 ? 19.511 3.200 -31.134 1.00 97.62 101 ASN A N 1
ATOM 851 C CA . ASN A 1 101 ? 18.932 3.127 -32.474 1.00 97.62 101 ASN A CA 1
ATOM 852 C C . ASN A 1 101 ? 18.555 4.510 -33.010 1.00 97.62 101 ASN A C 1
ATOM 854 O O . ASN A 1 101 ? 18.843 4.818 -34.167 1.00 97.62 101 ASN A O 1
ATOM 858 N N . LYS A 1 102 ? 17.967 5.370 -32.171 1.00 97.56 102 LYS A N 1
ATOM 859 C CA . LYS A 1 102 ? 17.637 6.748 -32.548 1.00 97.56 102 LYS A CA 1
ATOM 860 C C . LYS A 1 102 ? 18.889 7.553 -32.896 1.00 97.56 102 LYS A C 1
ATOM 862 O O . LYS A 1 102 ? 18.945 8.158 -33.962 1.00 97.56 102 LYS A O 1
ATOM 867 N N . ILE A 1 103 ? 19.920 7.504 -32.048 1.00 97.56 103 ILE A N 1
ATOM 868 C CA . ILE A 1 103 ? 21.194 8.198 -32.292 1.00 97.56 103 ILE A CA 1
ATOM 869 C C . ILE A 1 103 ? 21.829 7.719 -33.597 1.00 97.56 103 ILE A C 1
ATOM 871 O O . ILE A 1 103 ? 22.292 8.539 -34.398 1.00 97.56 103 ILE A O 1
ATOM 875 N N . TYR A 1 104 ? 21.843 6.406 -33.824 1.00 97.06 104 TYR A N 1
ATOM 876 C CA . TYR A 1 104 ? 22.379 5.821 -35.045 1.00 97.06 104 TYR A CA 1
ATOM 877 C C . TYR A 1 104 ? 21.595 6.292 -36.272 1.00 97.06 104 TYR A C 1
ATOM 879 O O . TYR A 1 104 ? 22.190 6.802 -37.224 1.00 97.06 104 TYR A O 1
ATOM 887 N N . HIS A 1 105 ? 20.264 6.199 -36.231 1.00 97.31 105 HIS A N 1
ATOM 888 C CA . HIS A 1 105 ? 19.393 6.632 -37.318 1.00 97.31 105 HIS A CA 1
ATOM 889 C C . HIS A 1 105 ? 19.581 8.119 -37.646 1.00 97.31 105 HIS A C 1
ATOM 891 O O . HIS A 1 105 ? 19.747 8.476 -38.814 1.00 97.31 105 HIS A O 1
ATOM 897 N N . ASP A 1 106 ? 19.636 8.983 -36.632 1.00 97.06 106 ASP A N 1
ATOM 898 C CA . ASP A 1 106 ? 19.824 10.425 -36.801 1.00 97.06 106 ASP A CA 1
ATOM 899 C C . ASP A 1 106 ? 21.208 10.762 -37.365 1.00 97.06 106 ASP A C 1
ATOM 901 O O . ASP A 1 106 ? 21.360 11.668 -38.192 1.00 97.06 106 ASP A O 1
ATOM 905 N N . SER A 1 107 ? 22.240 10.044 -36.922 1.00 96.38 107 SER A N 1
ATOM 906 C CA . SER A 1 107 ? 23.614 10.232 -37.395 1.00 96.38 107 SER A CA 1
ATOM 907 C C . SER A 1 107 ? 23.762 9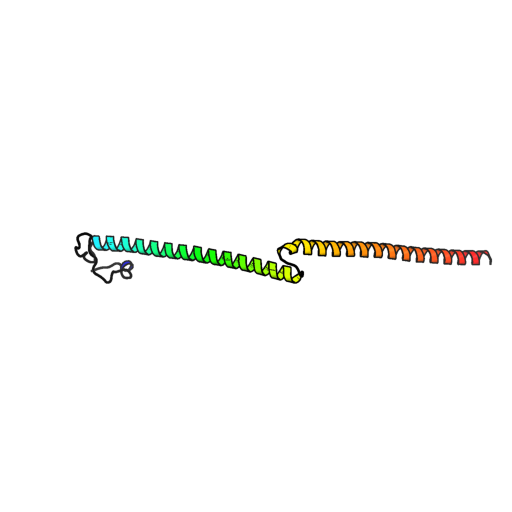.784 -38.847 1.00 96.38 107 SER A C 1
ATOM 909 O O . SER A 1 107 ? 24.244 10.553 -39.681 1.00 96.38 107 SER A O 1
ATOM 911 N N . MET A 1 108 ? 23.265 8.591 -39.182 1.00 95.75 108 MET A N 1
ATOM 912 C CA . MET A 1 108 ? 23.289 8.067 -40.549 1.00 95.75 108 MET A CA 1
ATOM 913 C C . MET A 1 108 ? 22.440 8.906 -41.501 1.00 95.75 108 MET A C 1
ATOM 915 O O . MET A 1 108 ? 22.860 9.176 -42.625 1.00 95.75 108 MET A O 1
ATOM 919 N N . SER A 1 109 ? 21.283 9.389 -41.049 1.00 95.81 109 SER A N 1
ATOM 920 C CA . SER A 1 109 ? 20.430 10.283 -41.836 1.00 95.81 109 SER A CA 1
ATOM 921 C C . SER A 1 109 ? 21.126 11.607 -42.143 1.00 95.81 109 SER A C 1
ATOM 923 O O . SER A 1 109 ? 21.088 12.073 -43.284 1.00 95.81 109 SER A O 1
ATOM 925 N N . ARG A 1 110 ? 21.812 12.206 -41.160 1.00 94.75 110 ARG A N 1
ATOM 926 C CA . ARG A 1 110 ? 22.618 13.421 -41.369 1.00 94.75 110 ARG A CA 1
ATOM 927 C C . ARG A 1 110 ? 23.781 13.175 -42.325 1.00 94.75 110 ARG A C 1
ATOM 929 O O . ARG A 1 110 ? 23.986 13.969 -43.243 1.00 94.75 110 ARG A O 1
ATOM 936 N N . TYR A 1 111 ? 24.503 12.072 -42.144 1.00 94.25 111 TYR A N 1
ATOM 937 C CA . TYR A 1 111 ? 25.609 11.694 -43.018 1.00 94.25 111 TYR A CA 1
ATOM 938 C C . TYR A 1 111 ? 25.143 11.497 -44.466 1.00 94.25 111 TYR A C 1
ATOM 940 O O . TYR A 1 111 ? 25.691 12.109 -45.382 1.00 94.25 111 TYR A O 1
ATOM 948 N N . ARG A 1 112 ? 24.061 10.738 -44.674 1.00 94.12 112 ARG A N 1
ATOM 949 C CA . ARG A 1 112 ? 23.467 10.508 -45.997 1.00 94.12 112 ARG A CA 1
ATOM 950 C C . ARG A 1 112 ? 23.021 11.809 -46.662 1.00 94.12 112 ARG A C 1
ATOM 952 O O . ARG A 1 112 ? 23.320 12.015 -47.833 1.00 94.12 112 ARG A O 1
ATOM 959 N N . LYS A 1 113 ? 22.349 12.705 -45.928 1.00 93.50 113 LYS A N 1
ATOM 960 C CA . LYS A 1 113 ? 21.954 14.027 -46.449 1.00 93.50 113 LYS A CA 1
ATOM 961 C C . LYS A 1 113 ? 23.165 14.840 -46.909 1.00 93.50 113 LYS A C 1
ATOM 963 O O . LYS A 1 113 ? 23.115 15.444 -47.975 1.00 93.50 113 LYS A O 1
ATOM 968 N N . ARG A 1 114 ? 24.259 14.823 -46.140 1.00 92.62 114 ARG A N 1
ATOM 969 C CA . ARG A 1 114 ? 25.503 15.515 -46.507 1.00 92.62 114 ARG A CA 1
ATOM 970 C C . ARG A 1 114 ? 26.147 14.914 -47.759 1.00 92.62 114 ARG A C 1
ATOM 972 O O . ARG A 1 114 ? 26.581 15.671 -48.619 1.00 92.62 114 ARG A O 1
ATOM 979 N N . LEU A 1 115 ? 26.187 13.586 -47.878 1.00 91.94 115 LEU A N 1
ATOM 980 C CA . LEU A 1 115 ? 26.709 12.924 -49.078 1.00 91.94 115 LEU A CA 1
ATOM 981 C C . LEU A 1 115 ? 25.914 13.299 -50.330 1.00 91.94 115 LEU A C 1
ATOM 983 O O . LEU A 1 115 ? 26.517 13.674 -51.330 1.00 91.94 115 LEU A O 1
ATOM 987 N N . LEU A 1 116 ? 24.581 13.250 -50.256 1.00 91.81 116 LEU A N 1
ATOM 988 C CA . LEU A 1 116 ? 23.713 13.617 -51.377 1.00 91.81 116 LEU A CA 1
ATOM 989 C C . LEU A 1 116 ? 23.904 15.085 -51.775 1.00 91.81 116 LEU A C 1
ATOM 991 O O . LEU A 1 116 ? 24.101 15.375 -52.948 1.00 91.81 116 LEU A O 1
ATOM 995 N N . TYR A 1 117 ? 23.953 15.997 -50.799 1.00 87.94 117 TYR A N 1
ATOM 996 C CA . TYR A 1 117 ? 24.223 17.411 -51.062 1.00 87.94 117 TYR A CA 1
ATOM 997 C C . TYR A 1 117 ? 25.574 17.635 -51.758 1.00 87.94 117 TYR A C 1
ATOM 999 O O . TYR A 1 117 ? 25.656 18.397 -52.718 1.00 87.94 117 TYR A O 1
ATOM 1007 N N . ASN A 1 118 ? 26.630 16.956 -51.299 1.00 84.38 118 ASN A N 1
ATOM 1008 C CA . ASN A 1 118 ? 27.961 17.069 -51.895 1.00 84.38 118 ASN A CA 1
ATOM 1009 C C . ASN A 1 118 ? 28.019 16.460 -53.304 1.00 84.38 118 ASN A C 1
ATOM 1011 O O . ASN A 1 118 ? 28.714 16.973 -54.174 1.00 84.38 118 ASN A O 1
ATOM 1015 N N . GLN A 1 119 ? 27.294 15.372 -53.553 1.00 84.69 119 GLN A N 1
ATOM 1016 C CA . GLN A 1 119 ? 27.193 14.787 -54.887 1.00 84.69 119 GLN A CA 1
ATOM 1017 C C . GLN A 1 119 ? 26.438 15.723 -55.846 1.00 84.69 119 GLN A C 1
ATOM 1019 O O . GLN A 1 119 ? 26.867 15.933 -56.983 1.00 84.69 119 GLN A O 1
ATOM 1024 N N . ASP A 1 120 ? 25.358 16.346 -55.381 1.00 85.06 120 ASP A N 1
ATOM 1025 C CA . ASP A 1 120 ? 24.604 17.335 -56.151 1.00 85.06 120 ASP A CA 1
ATOM 1026 C C . ASP A 1 120 ? 25.428 18.600 -56.429 1.00 85.06 120 ASP A C 1
ATOM 1028 O O . ASP A 1 120 ? 25.357 19.156 -57.526 1.00 85.06 120 ASP A O 1
ATOM 1032 N N . SER A 1 121 ? 26.241 19.063 -55.475 1.00 83.62 121 SER A N 1
ATOM 1033 C CA . SER A 1 121 ? 27.124 20.213 -55.695 1.00 83.62 121 SER A CA 1
ATOM 1034 C C . SER A 1 121 ? 28.238 19.887 -56.691 1.00 83.62 121 SER A C 1
ATOM 1036 O O . SER A 1 121 ? 28.420 20.630 -57.652 1.00 83.62 121 SER A O 1
ATOM 1038 N N . LEU 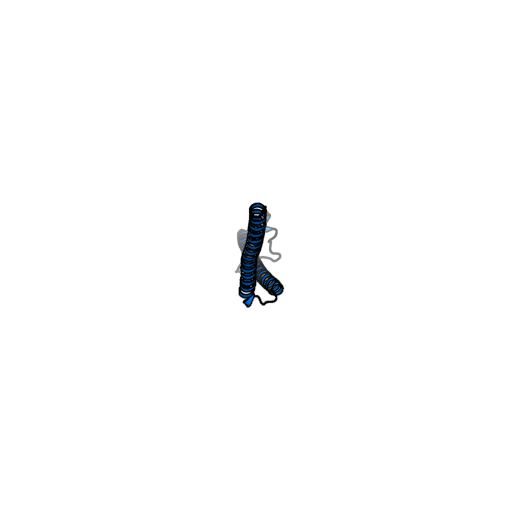A 1 122 ? 28.912 18.740 -56.550 1.00 82.94 122 LEU A N 1
ATOM 1039 C CA . LEU A 1 122 ? 29.946 18.289 -57.491 1.00 82.94 122 LEU A CA 1
ATOM 1040 C C . LEU A 1 122 ? 29.399 18.122 -58.913 1.00 82.94 122 LEU A C 1
ATOM 1042 O O . LEU A 1 122 ? 30.040 18.530 -59.882 1.00 82.94 122 LEU A O 1
ATOM 1046 N N . THR A 1 123 ? 28.201 17.553 -59.060 1.00 85.44 123 THR A N 1
ATOM 1047 C CA . THR A 1 123 ? 27.570 17.401 -60.379 1.00 85.44 123 THR A CA 1
ATOM 1048 C C . THR A 1 123 ? 27.172 18.744 -60.988 1.00 85.44 123 THR A C 1
ATOM 1050 O O . THR A 1 123 ? 27.311 18.914 -62.202 1.00 85.44 123 THR A O 1
ATOM 1053 N N . LYS A 1 124 ? 26.721 19.715 -60.182 1.00 87.62 124 LYS A N 1
ATOM 1054 C CA . LYS A 1 124 ? 26.450 21.087 -60.641 1.00 87.62 124 LYS A CA 1
ATOM 1055 C C . LYS A 1 124 ? 27.722 21.801 -61.097 1.00 87.62 124 LYS A C 1
ATOM 1057 O O . LYS A 1 124 ? 27.728 22.323 -62.209 1.00 87.62 124 LYS A O 1
ATOM 1062 N N . GLU A 1 125 ? 28.789 21.768 -60.301 1.00 86.25 125 GLU A N 1
ATOM 1063 C CA . GLU A 1 125 ? 30.082 22.372 -60.657 1.00 86.25 125 GLU A CA 1
ATOM 1064 C C . GLU A 1 125 ? 30.654 21.752 -61.937 1.00 86.25 125 GLU A C 1
ATOM 1066 O O . GLU A 1 125 ? 31.044 22.467 -62.857 1.00 86.25 125 GLU A O 1
ATOM 1071 N N . HIS A 1 126 ? 30.608 20.422 -62.070 1.00 86.94 126 HIS A N 1
ATOM 1072 C CA . HIS A 1 126 ? 31.068 19.747 -63.284 1.00 86.94 126 HIS A CA 1
ATOM 1073 C C . HIS A 1 126 ? 30.252 20.142 -64.528 1.00 86.94 126 HIS A C 1
ATOM 1075 O O . HIS A 1 126 ? 30.815 20.354 -65.603 1.00 86.94 126 HIS A O 1
ATOM 1081 N N . ARG A 1 127 ? 28.921 20.278 -64.401 1.00 88.12 127 ARG A N 1
ATOM 1082 C CA . ARG A 1 127 ? 28.061 20.773 -65.493 1.00 88.12 127 ARG A CA 1
ATOM 1083 C C . ARG A 1 127 ? 28.400 22.216 -65.873 1.00 88.12 127 ARG A C 1
ATOM 1085 O O . ARG A 1 127 ? 28.420 22.514 -67.064 1.00 88.12 127 ARG A O 1
ATOM 1092 N N . LYS A 1 128 ? 28.676 23.075 -64.886 1.00 91.19 128 LYS A N 1
ATOM 1093 C CA . LYS A 1 128 ? 29.058 24.478 -65.089 1.00 91.19 128 LYS A CA 1
ATOM 1094 C C . LYS A 1 128 ? 30.390 24.594 -65.835 1.00 91.19 128 LYS A C 1
ATOM 1096 O O . LYS A 1 128 ? 30.424 25.200 -66.898 1.00 91.19 128 LYS A O 1
ATOM 1101 N N . LEU A 1 129 ? 31.434 23.911 -65.361 1.00 89.25 129 LEU A N 1
ATOM 1102 C CA . LEU A 1 129 ? 32.746 23.849 -66.024 1.00 89.25 129 LEU A CA 1
ATOM 1103 C C . LEU A 1 129 ? 32.644 23.345 -67.469 1.00 89.25 129 LEU A C 1
ATOM 1105 O O . LEU A 1 129 ? 33.254 23.904 -68.375 1.00 89.25 129 LEU A O 1
ATOM 1109 N N . LYS A 1 130 ? 31.831 22.311 -67.714 1.00 88.69 130 LYS A N 1
ATOM 1110 C CA . LYS A 1 130 ? 31.608 21.788 -69.069 1.00 88.69 130 LYS A CA 1
ATOM 1111 C C . LYS A 1 130 ? 30.925 22.805 -69.993 1.00 88.69 130 LYS A C 1
ATOM 1113 O O . LYS A 1 130 ? 31.175 22.773 -71.195 1.00 88.69 130 LYS A O 1
ATOM 1118 N N . ALA A 1 131 ? 30.052 23.662 -69.461 1.00 89.00 131 ALA A N 1
ATOM 1119 C CA . ALA A 1 131 ? 29.441 24.749 -70.220 1.00 89.00 131 ALA A CA 1
ATOM 1120 C C . ALA A 1 131 ? 30.465 25.857 -70.519 1.00 89.00 131 ALA A C 1
ATOM 1122 O O . ALA A 1 131 ? 30.615 26.225 -71.677 1.00 89.00 131 ALA A O 1
ATOM 1123 N N . GLU A 1 132 ? 31.236 26.297 -69.521 1.00 90.56 132 GLU A N 1
ATOM 1124 C CA . GLU A 1 132 ? 32.291 27.312 -69.690 1.00 90.56 132 GLU A CA 1
ATOM 1125 C C . GLU A 1 132 ? 33.356 26.884 -70.711 1.00 90.56 132 GLU A C 1
ATOM 1127 O O . GLU A 1 132 ? 33.730 27.665 -71.580 1.00 90.56 132 GLU A O 1
ATOM 1132 N N . MET A 1 133 ? 33.801 25.622 -70.675 1.00 88.62 133 MET A N 1
ATOM 1133 C CA . MET A 1 133 ? 34.737 25.104 -71.678 1.00 88.62 133 MET A CA 1
ATOM 1134 C C . MET A 1 133 ? 34.149 25.141 -73.092 1.00 88.62 133 MET A C 1
ATOM 1136 O O . MET A 1 133 ? 34.868 25.452 -74.032 1.00 88.62 133 MET A O 1
ATOM 1140 N N . LYS A 1 134 ? 32.858 24.829 -73.267 1.00 86.19 134 LY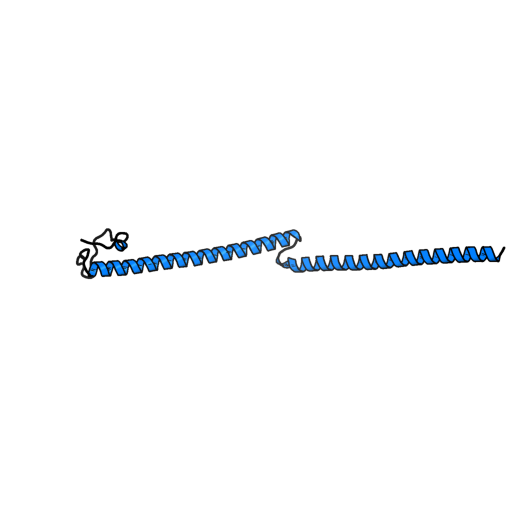S A N 1
ATOM 1141 C CA . LYS A 1 134 ? 32.219 24.892 -74.591 1.00 86.19 134 LYS A CA 1
ATOM 1142 C C . LYS A 1 134 ? 32.177 26.312 -75.144 1.00 86.19 134 LYS A C 1
ATOM 1144 O O . LYS A 1 134 ? 32.437 26.474 -76.326 1.00 86.19 134 LYS A O 1
ATOM 1149 N N . GLU A 1 135 ? 31.876 27.294 -74.299 1.00 87.62 135 GLU A N 1
ATOM 1150 C CA . GLU A 1 135 ? 31.890 28.712 -74.676 1.00 87.62 135 GLU A CA 1
ATOM 1151 C C . GLU A 1 135 ? 33.304 29.199 -75.028 1.00 87.62 135 GLU A C 1
ATOM 1153 O O . GLU A 1 135 ? 33.457 30.041 -75.896 1.00 87.62 135 GLU A O 1
ATOM 1158 N N . PHE A 1 136 ? 34.350 28.661 -74.390 1.00 81.38 136 PHE A N 1
ATOM 1159 C CA . PHE A 1 136 ? 35.739 29.056 -74.663 1.00 81.38 136 PHE A CA 1
ATOM 1160 C C . PHE A 1 136 ? 36.301 28.504 -75.987 1.00 81.38 136 PHE A C 1
ATOM 1162 O O . PHE A 1 136 ? 37.224 29.080 -76.555 1.00 81.38 136 PHE A O 1
ATOM 1169 N N . PHE A 1 137 ? 35.791 27.363 -76.458 1.00 72.88 137 PHE A N 1
ATOM 1170 C CA . PHE A 1 137 ? 36.220 26.729 -77.714 1.00 72.88 137 PHE A CA 1
ATOM 1171 C C . PHE A 1 137 ? 35.341 27.104 -78.927 1.00 72.88 137 PHE A C 1
ATOM 1173 O O . PHE A 1 137 ? 35.508 26.505 -79.992 1.00 72.88 137 PHE A O 1
ATOM 1180 N N . LEU A 1 138 ? 34.416 28.057 -78.765 1.00 55.25 138 LEU A N 1
ATOM 1181 C CA . LEU A 1 138 ? 33.591 28.675 -79.812 1.00 55.25 138 LEU A CA 1
ATOM 1182 C C . LEU A 1 138 ? 34.104 30.085 -80.128 1.00 55.25 138 LEU A C 1
ATOM 1184 O O . LEU A 1 138 ? 34.019 30.462 -81.318 1.00 55.25 138 LEU A O 1
#

Radius of gyration: 45.72 Å; chains: 1; bounding box: 78×40×131 Å

pLDDT: mean 91.62, std 6.11, range [55.25, 97.94]

Sequence (138 aa):
MFIPHKYRNIIPKDPIYDEKSSFIVPGSWEWFTFMYKMEIQMAIKVAEERHLRLIQEEQIAREEHKARAQKLARDEAGYYGTTPHYLDKRRKLTDDSTTLNKIYHDSMSRYRKRLLYNQDSLTKEHRKLKAEMKEFFL

Foldseek 3Di:
DDDDPVQPVVPDPDFDADPVRHTDDPPDPVNVVVSVVVVVVVVVVVVVVVVVVVVVVVVVVVVVVVVVVLVVLQVQCVVLVHHSVCNVVSVVVVVVVVVVVVVVVVVVVVVVVV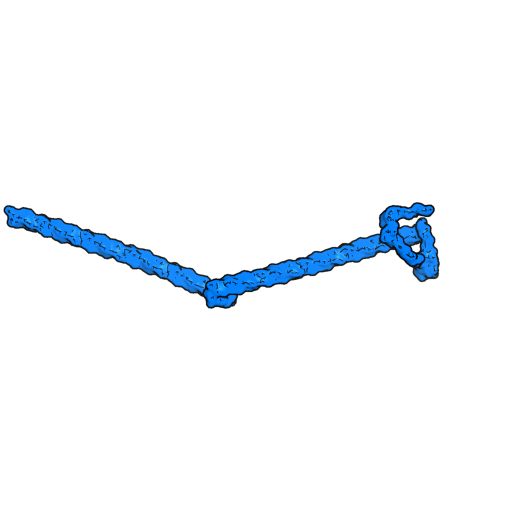VVVVVVVVVVVVVVVVVVVVVVVD

Secondary structure (DSSP, 8-state):
----GGGTTT--SSPPB-TTS-B--TTSHHHHHHHHHHHHHHHHHHHHHHHHHHHHHHHHHHHHHHHHHHHHHHHHHHHTTS-GGGHHHHHHHHHHHHHHHHHHHHHHHHHHHHHHHHHHHHHHHHHHHHHHHHHHT-

Organism: Rhizophagus irregularis (strain DAOM 181602 / DAOM 197198 / MUCL 43194) (NCBI:txid747089)